Protein AF-A0A517T4F2-F1 (afdb_monomer)

Secondary structure (DSSP, 8-state):
-------------------SS--S--TT-HHHHHHHHHHHSSHHHHHHHHHHHT--EEHHHHHHHHT--HHHHHHHHHHHHHTTSEEEEEETTEEEEEE-TTS-EEEETTEEEEE-SS-EEEEE--

Radius of gyration: 24.42 Å; Cα contacts (8 Å, |Δi|>4): 131; chains: 1; bounding box: 83×46×39 Å

Nearest PDB structures (foldseek):
  1r1u-assembly1_B  TM=9.872E-01  e=1.026E-06  Staphylococcus aureus
  6cda-assembly1_A-2  TM=9.739E-01  e=1.314E-06  Staphylococcus aureus
  4ggg-assembly2_B  TM=9.774E-01  e=2.024E-06  Staphylococcus aureus subsp. aureus N315
  2kko-assembly1_B  TM=8.755E-01  e=6.955E-06  Mycobacterium tuberculosis variant bovis
  2kko-assembly1_A  TM=8.859E-01  e=8.903E-06  Mycobacterium tuberculosis variant bovis

InterPro domains:
  IPR001845 HTH ArsR-type DNA-binding domain [PF01022] (42-88)
  IPR001845 HTH ArsR-type DNA-binding domain [PR00778] (37-52)
  IPR001845 HTH ArsR-type DNA-binding domain [PR00778] (69-84)
  IPR001845 HTH ArsR-type DNA-binding domain [PR00778] (84-99)
  IPR001845 HTH ArsR-type DNA-binding domain [PS50987] (25-118)
  IPR001845 HTH ArsR-type DNA-binding domain [SM00418] (35-113)
  IPR011991 ArsR-like helix-turn-helix domain [cd00090] (37-101)
  IPR036388 Winged helix-like DNA-binding domain superfamily [G3DSA:1.10.10.10] (12-115)
  IPR036390 Winged helix DNA-binding domain superfamily [SSF46785] (34-103)
  IPR051011 Metal-responsive transcriptional regulator [PTHR43132] (28-104)

Foldseek 3Di:
DDDDDDDDDDDDPPDPDPDPDDCPDPLLVVVLVVLQVVLCVDPLLVLLLVVLLVHKDFLVVSCVVVVHDSVVSVVSVVSCVVSQQWDWDDDPPTIIIHGRPQQDQDDDDQWTWGDSPSDIDIDGDD

Structure (mmCIF, N/CA/C/O backbone):
data_AF-A0A517T4F2-F1
#
_entry.id   AF-A0A517T4F2-F1
#
loop_
_atom_site.group_PDB
_atom_site.id
_atom_site.type_symbol
_atom_site.label_atom_id
_atom_site.label_alt_id
_atom_site.label_comp_id
_atom_site.label_asym_id
_atom_site.label_entity_id
_atom_site.label_seq_id
_atom_site.pdbx_PDB_ins_code
_atom_site.Cartn_x
_atom_site.Cartn_y
_atom_site.Cartn_z
_atom_site.occupancy
_atom_site.B_iso_or_equiv
_atom_site.auth_seq_id
_atom_site.auth_comp_id
_atom_site.auth_asym_id
_atom_site.auth_atom_id
_atom_site.pdbx_PDB_model_num
ATOM 1 N N . MET A 1 1 ? 73.090 30.635 6.394 1.00 39.91 1 MET A N 1
ATOM 2 C CA . MET A 1 1 ? 72.248 29.630 7.072 1.00 39.91 1 MET A CA 1
ATOM 3 C C . MET A 1 1 ? 70.925 29.568 6.330 1.00 39.91 1 MET A C 1
AT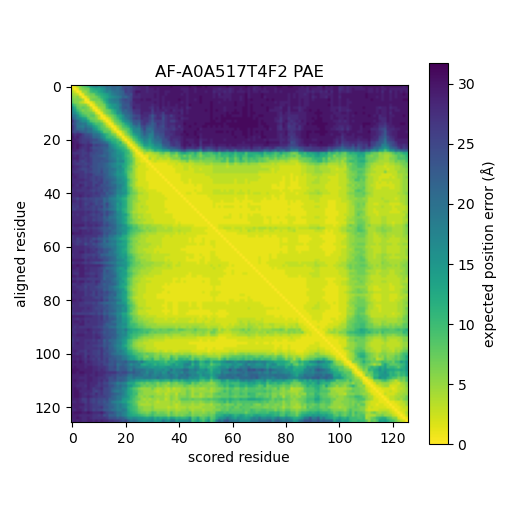OM 5 O O . MET A 1 1 ? 70.065 30.399 6.568 1.00 39.91 1 MET A O 1
ATOM 9 N N . ILE A 1 2 ? 70.825 28.670 5.351 1.00 42.62 2 ILE A N 1
ATOM 10 C CA . ILE A 1 2 ? 69.580 28.374 4.635 1.00 42.62 2 ILE A CA 1
ATOM 11 C C . ILE A 1 2 ? 69.171 27.002 5.149 1.00 42.62 2 ILE A C 1
ATOM 13 O O . ILE A 1 2 ? 69.905 26.033 4.961 1.00 42.62 2 ILE A O 1
ATOM 17 N N . THR A 1 3 ? 68.080 26.953 5.898 1.00 39.47 3 THR A N 1
ATOM 18 C CA . THR A 1 3 ? 67.506 25.715 6.406 1.00 39.47 3 THR A CA 1
ATOM 19 C C . THR A 1 3 ? 66.314 25.313 5.550 1.00 39.47 3 THR A C 1
ATOM 21 O O . THR A 1 3 ? 65.607 26.167 5.017 1.00 39.47 3 THR A O 1
ATOM 24 N N . ASN A 1 4 ? 66.082 23.998 5.560 1.00 36.19 4 ASN A N 1
ATOM 25 C CA . ASN A 1 4 ? 64.806 23.317 5.353 1.00 36.19 4 ASN A CA 1
ATOM 26 C C . ASN A 1 4 ? 64.414 23.047 3.893 1.00 36.19 4 ASN A C 1
ATOM 28 O O . ASN A 1 4 ? 64.558 23.898 3.032 1.00 36.19 4 ASN A O 1
ATOM 32 N N . ASN A 1 5 ? 63.812 21.918 3.531 1.00 37.72 5 ASN A N 1
ATOM 33 C CA . ASN A 1 5 ? 63.580 20.603 4.139 1.00 37.72 5 ASN A CA 1
ATOM 34 C C . ASN A 1 5 ? 62.823 19.839 3.027 1.00 37.72 5 ASN A C 1
ATOM 36 O O . ASN A 1 5 ? 61.906 20.401 2.433 1.00 37.72 5 ASN A O 1
ATOM 40 N N . SER A 1 6 ? 63.177 18.595 2.730 1.00 40.69 6 SER A N 1
ATOM 41 C CA . SER A 1 6 ? 62.290 17.620 2.059 1.00 40.69 6 SER A CA 1
ATOM 42 C C . SER A 1 6 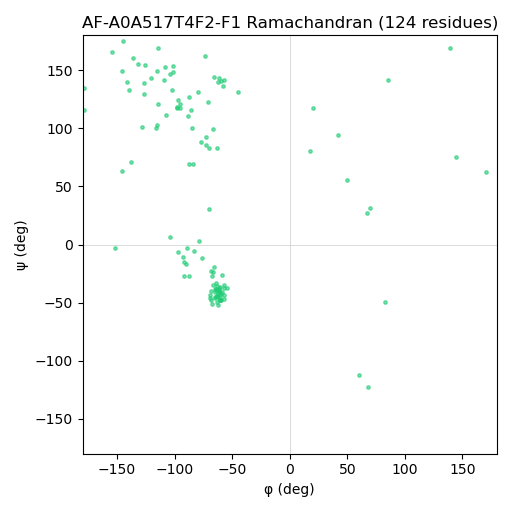? 61.920 16.596 3.147 1.00 40.69 6 SER A C 1
ATOM 44 O O . SER A 1 6 ? 62.758 16.452 4.041 1.00 40.69 6 SER A O 1
ATOM 46 N N . PRO A 1 7 ? 60.777 15.872 3.160 1.00 45.47 7 PRO A N 1
ATOM 47 C CA . PRO A 1 7 ? 59.966 15.425 2.017 1.00 45.47 7 PRO A CA 1
ATOM 48 C C . PRO A 1 7 ? 58.435 15.411 2.282 1.00 45.47 7 PRO A C 1
ATOM 50 O O . PRO A 1 7 ? 57.991 15.629 3.403 1.00 45.47 7 PRO A O 1
ATOM 53 N N . ALA A 1 8 ? 57.622 15.112 1.264 1.00 35.59 8 ALA A N 1
ATOM 54 C CA . ALA A 1 8 ? 56.423 14.265 1.392 1.00 35.59 8 ALA A CA 1
ATOM 55 C C . ALA A 1 8 ? 55.746 14.102 0.026 1.00 35.59 8 ALA A C 1
ATOM 57 O O . ALA A 1 8 ? 55.245 15.059 -0.563 1.00 35.59 8 ALA A O 1
ATOM 58 N N . GLU A 1 9 ? 55.728 12.857 -0.441 1.00 34.06 9 GLU A N 1
ATOM 59 C CA . GLU A 1 9 ? 54.775 12.336 -1.410 1.00 34.06 9 GLU A CA 1
ATOM 60 C C . GLU A 1 9 ? 53.350 12.780 -1.068 1.00 34.06 9 GLU A C 1
ATOM 62 O O . GLU A 1 9 ? 52.880 12.566 0.049 1.00 34.06 9 GLU A O 1
ATOM 67 N N . GLN A 1 10 ? 52.626 13.302 -2.055 1.00 36.50 10 GLN A N 1
ATOM 68 C CA . GLN A 1 10 ? 51.184 13.096 -2.117 1.00 36.50 10 GLN A CA 1
ATOM 69 C C . GLN A 1 10 ? 50.845 12.585 -3.509 1.00 36.50 10 GLN A C 1
ATOM 71 O O . GLN A 1 10 ? 50.846 13.294 -4.514 1.00 36.50 10 GLN A O 1
ATOM 76 N N . SER A 1 11 ? 50.652 11.277 -3.515 1.00 38.50 11 SER A N 1
ATOM 77 C CA . SER A 1 11 ? 50.136 10.441 -4.571 1.00 38.50 11 SER A CA 1
ATOM 78 C C . SER A 1 11 ? 48.719 10.855 -4.989 1.00 38.50 11 SER A C 1
ATOM 80 O O . SER A 1 11 ? 47.875 11.214 -4.175 1.00 38.50 11 SER A O 1
ATOM 82 N N . HIS A 1 12 ? 48.503 10.786 -6.302 1.00 37.78 12 HIS A N 1
ATOM 83 C CA . HIS A 1 12 ? 47.251 10.558 -7.029 1.00 37.78 12 HIS A CA 1
ATOM 84 C C . HIS A 1 12 ? 45.897 10.823 -6.334 1.00 37.78 12 HIS A C 1
ATOM 86 O O . HIS A 1 12 ? 45.454 10.009 -5.523 1.00 37.78 12 HIS A O 1
ATOM 92 N N . PRO A 1 13 ? 45.086 11.772 -6.841 1.00 33.09 13 PRO A N 1
ATOM 93 C CA . PRO A 1 13 ? 43.639 11.644 -6.763 1.00 33.09 13 PRO A CA 1
ATOM 94 C C . PRO A 1 13 ? 43.153 10.638 -7.825 1.00 33.09 13 PRO A C 1
ATOM 96 O O . PRO A 1 13 ? 42.811 10.998 -8.950 1.00 33.09 13 PRO A O 1
ATOM 99 N N . LEU A 1 14 ? 43.109 9.353 -7.469 1.00 40.25 14 LEU A N 1
ATOM 100 C CA . LEU A 1 14 ? 42.218 8.383 -8.111 1.00 40.25 14 LEU A CA 1
ATOM 101 C C . LEU A 1 14 ? 40.860 8.484 -7.414 1.00 40.25 14 LEU A C 1
ATOM 103 O O . LEU A 1 14 ? 40.713 7.953 -6.322 1.00 40.25 14 LEU A O 1
ATOM 107 N N . SER A 1 15 ? 39.895 9.182 -8.019 1.00 47.72 15 SER A N 1
ATOM 108 C CA . SER A 1 15 ? 38.463 8.809 -8.004 1.00 47.72 15 SER A CA 1
ATOM 109 C C . SER A 1 15 ? 37.594 9.935 -8.574 1.00 47.72 15 SER A C 1
ATOM 111 O O . SER A 1 15 ? 36.761 10.499 -7.876 1.00 47.72 15 SER A O 1
ATOM 113 N N . GLN A 1 16 ? 37.773 10.293 -9.847 1.00 50.09 16 GLN A N 1
ATOM 114 C CA . GLN A 1 16 ? 36.741 11.034 -10.590 1.00 50.09 16 GLN A CA 1
ATOM 115 C C . GLN A 1 16 ? 36.729 10.615 -12.059 1.00 50.09 16 GLN A C 1
ATOM 117 O O . GLN A 1 16 ? 36.990 11.409 -12.952 1.00 50.09 16 GLN A O 1
ATOM 122 N N . GLN A 1 17 ? 36.415 9.348 -12.321 1.00 49.38 17 GLN A N 1
ATOM 123 C CA . GLN A 1 17 ? 35.946 8.921 -13.641 1.00 49.38 17 GLN A CA 1
ATOM 124 C C . GLN A 1 17 ? 34.779 7.942 -13.468 1.00 49.38 17 GLN A C 1
ATOM 126 O O . GLN A 1 17 ? 34.893 6.747 -13.718 1.00 49.38 17 GLN A O 1
ATOM 131 N N . LYS A 1 18 ? 33.620 8.458 -13.029 1.00 51.22 18 LYS A N 1
ATOM 132 C CA . LYS A 1 18 ? 32.337 7.778 -13.261 1.00 51.22 18 LYS A CA 1
ATOM 133 C C . LYS A 1 18 ? 31.983 7.937 -14.742 1.00 51.22 18 LYS A C 1
ATOM 135 O O . LYS A 1 18 ? 31.344 8.900 -15.142 1.00 51.22 18 LYS A O 1
ATOM 140 N N . THR A 1 19 ? 32.521 7.013 -15.534 1.00 46.53 19 THR A N 1
ATOM 141 C CA . THR A 1 19 ? 31.979 6.447 -16.781 1.00 46.53 19 THR A CA 1
ATOM 142 C C . THR A 1 19 ? 30.854 7.239 -17.454 1.00 46.53 19 THR A C 1
ATOM 144 O O . THR A 1 19 ? 29.679 6.877 -17.398 1.00 46.53 19 THR A O 1
ATOM 147 N N . ALA A 1 20 ? 31.244 8.277 -18.185 1.00 52.56 20 ALA A N 1
ATOM 148 C CA . ALA A 1 20 ? 30.511 8.755 -19.345 1.00 52.56 20 ALA A CA 1
ATOM 149 C C . ALA A 1 20 ? 30.714 7.745 -20.498 1.00 52.56 20 ALA A C 1
ATOM 151 O O . ALA A 1 20 ? 31.741 7.819 -21.163 1.00 52.56 20 ALA A O 1
ATOM 152 N N . ASN A 1 21 ? 29.807 6.759 -20.650 1.00 49.53 21 ASN A N 1
ATOM 153 C CA . ASN A 1 21 ? 29.505 5.948 -21.866 1.00 49.53 21 ASN A CA 1
ATOM 154 C C . ASN A 1 21 ? 29.143 4.468 -21.584 1.00 49.53 21 ASN A C 1
ATOM 156 O O . ASN A 1 21 ? 29.915 3.568 -21.907 1.00 49.53 21 ASN A O 1
ATOM 160 N N . SER A 1 22 ? 27.933 4.175 -21.083 1.00 55.44 22 SER A N 1
ATOM 161 C CA . SER A 1 22 ? 27.333 2.829 -21.268 1.00 55.44 22 SER A CA 1
ATOM 162 C C . SER A 1 22 ? 25.794 2.752 -21.293 1.00 55.44 22 SER A C 1
ATOM 164 O O . SER A 1 22 ? 25.254 1.681 -21.560 1.00 55.44 22 SER A O 1
ATOM 166 N N . VAL A 1 23 ? 25.047 3.849 -21.092 1.00 57.31 23 VAL A N 1
ATOM 167 C CA . VAL A 1 23 ? 23.566 3.826 -21.093 1.00 57.31 23 VAL A CA 1
ATOM 168 C C . VAL A 1 23 ? 23.012 3.920 -22.520 1.00 57.31 23 VAL A C 1
ATOM 170 O O . VAL A 1 23 ? 22.408 4.910 -22.929 1.00 57.31 23 VAL A O 1
ATOM 173 N N . ALA A 1 24 ? 23.201 2.869 -23.310 1.00 61.09 24 ALA A N 1
ATOM 174 C CA . ALA A 1 24 ? 22.402 2.646 -24.507 1.00 61.09 24 ALA A CA 1
ATOM 175 C C . ALA A 1 24 ? 20.972 2.259 -24.072 1.00 61.09 24 ALA A C 1
ATOM 177 O O . ALA A 1 24 ? 20.662 1.081 -23.966 1.00 61.09 24 ALA A O 1
ATOM 178 N N . LYS A 1 25 ? 20.132 3.267 -23.770 1.00 66.25 25 LYS A N 1
ATOM 179 C CA . LYS A 1 25 ? 18.704 3.179 -23.380 1.00 66.25 25 LYS A CA 1
ATOM 180 C C . LYS A 1 25 ? 18.383 2.035 -22.402 1.00 66.25 25 LYS A C 1
ATOM 182 O O . LYS A 1 25 ? 18.041 0.934 -22.829 1.00 66.25 25 LYS A O 1
ATOM 187 N N . ASP A 1 26 ? 18.373 2.322 -21.100 1.00 84.19 26 ASP A N 1
ATOM 188 C CA . ASP A 1 26 ? 17.759 1.442 -20.093 1.00 84.19 26 ASP A CA 1
ATOM 189 C C . ASP A 1 26 ? 16.241 1.327 -20.336 1.00 84.19 26 ASP A C 1
ATOM 191 O O . ASP A 1 26 ? 15.428 2.055 -19.771 1.00 84.19 26 ASP A O 1
ATOM 195 N N . ARG A 1 27 ? 15.855 0.436 -21.257 1.00 80.12 27 ARG A N 1
ATOM 196 C CA . ARG A 1 27 ? 14.460 0.218 -21.672 1.00 80.12 27 ARG A CA 1
ATOM 197 C C . ARG A 1 27 ? 13.595 -0.361 -20.557 1.00 80.12 27 ARG A C 1
ATOM 199 O O . ARG A 1 27 ? 12.379 -0.301 -20.675 1.00 80.12 27 ARG A O 1
ATOM 206 N N . LEU A 1 28 ? 14.215 -0.953 -19.538 1.00 77.62 28 LEU A N 1
ATOM 207 C CA . LEU A 1 28 ? 13.520 -1.600 -18.431 1.00 77.62 28 LEU A CA 1
ATOM 208 C C . LEU A 1 28 ? 13.379 -0.691 -17.209 1.00 77.62 28 LEU A C 1
ATOM 210 O O . LEU A 1 28 ? 12.699 -1.086 -16.268 1.00 77.62 28 LEU A O 1
ATOM 214 N N . GLN A 1 29 ? 13.999 0.497 -17.215 1.00 86.62 29 GLN A N 1
ATOM 215 C CA . GLN A 1 29 ? 14.050 1.383 -16.048 1.00 86.62 29 GLN A CA 1
ATOM 216 C C . GLN A 1 29 ? 14.497 0.593 -14.808 1.00 86.62 29 GLN A C 1
ATOM 218 O O . GLN A 1 29 ? 13.779 0.484 -13.814 1.00 86.62 29 GLN A O 1
ATOM 223 N N . SER A 1 30 ? 15.658 -0.046 -14.917 1.00 88.44 30 SER A N 1
ATOM 224 C CA . SER A 1 30 ? 16.086 -1.162 -14.073 1.00 88.44 30 SER A CA 1
ATOM 225 C C . SER A 1 30 ? 16.086 -0.820 -12.578 1.00 88.44 30 SER A C 1
ATOM 227 O O . SER A 1 30 ? 15.689 -1.652 -11.765 1.00 88.44 30 SER A O 1
ATOM 229 N N . GLU A 1 31 ? 16.465 0.406 -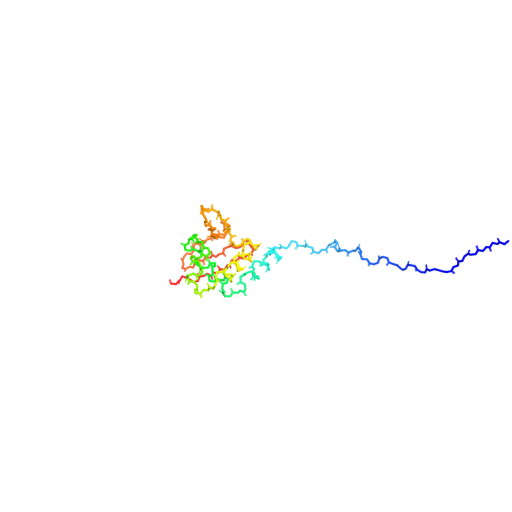12.210 1.00 90.00 31 GLU A N 1
ATOM 230 C CA . GLU A 1 31 ? 16.450 0.883 -10.819 1.00 90.00 31 GLU A CA 1
ATOM 231 C C . GLU A 1 31 ? 15.024 1.013 -10.271 1.00 90.00 31 GLU A C 1
ATOM 233 O O . GLU A 1 31 ? 14.706 0.415 -9.242 1.00 90.00 31 GLU A O 1
ATOM 238 N N . LEU A 1 32 ? 14.145 1.707 -11.004 1.00 87.00 32 LEU A N 1
ATOM 239 C CA . LEU A 1 32 ? 12.728 1.856 -10.656 1.00 87.00 32 LEU A CA 1
ATOM 240 C C . LEU A 1 32 ? 12.051 0.489 -10.526 1.00 87.00 32 LEU A C 1
ATOM 242 O O . LEU A 1 32 ? 11.282 0.238 -9.597 1.00 87.00 32 LEU A O 1
ATOM 246 N N . CYS A 1 33 ? 12.348 -0.416 -11.457 1.00 88.38 33 CYS A N 1
ATOM 247 C CA . CYS A 1 33 ? 11.743 -1.734 -11.446 1.00 88.38 33 CYS A CA 1
ATOM 248 C C . CYS A 1 33 ? 12.229 -2.598 -10.291 1.00 88.38 33 CYS A C 1
ATOM 250 O O . CYS A 1 33 ? 11.422 -3.234 -9.614 1.00 88.38 33 CYS A O 1
ATOM 252 N N . ALA A 1 34 ? 13.532 -2.584 -10.016 1.00 92.12 34 ALA A N 1
ATOM 253 C CA . ALA A 1 34 ? 14.093 -3.288 -8.875 1.00 92.12 34 ALA A CA 1
ATOM 254 C C . ALA A 1 34 ? 13.538 -2.760 -7.543 1.00 92.12 34 ALA A C 1
ATOM 256 O O . ALA A 1 34 ? 13.283 -3.560 -6.643 1.00 92.12 34 ALA A O 1
ATOM 257 N N . GLU A 1 35 ? 13.318 -1.449 -7.414 1.00 91.81 35 GLU A N 1
ATOM 258 C CA . GLU A 1 35 ? 12.712 -0.845 -6.224 1.00 91.81 35 GLU A CA 1
ATOM 259 C C . GLU A 1 35 ? 11.286 -1.361 -5.994 1.00 91.81 35 GLU A C 1
ATOM 261 O O . GLU A 1 35 ? 10.989 -1.899 -4.923 1.00 91.81 35 GLU A O 1
ATOM 266 N N . LYS A 1 36 ? 10.428 -1.293 -7.018 1.00 91.62 36 LYS A N 1
ATOM 267 C CA . LYS A 1 36 ? 9.042 -1.776 -6.925 1.00 91.62 36 LYS A CA 1
ATOM 268 C C . LYS A 1 36 ? 8.973 -3.279 -6.662 1.00 91.62 36 LYS A C 1
ATOM 270 O O . LYS A 1 36 ? 8.238 -3.717 -5.779 1.00 91.62 36 LYS A O 1
ATOM 275 N N . LEU A 1 37 ? 9.780 -4.078 -7.360 1.00 91.69 37 LEU A N 1
ATOM 276 C CA . LEU A 1 37 ? 9.830 -5.529 -7.152 1.00 91.69 37 LEU A CA 1
ATOM 277 C C . LEU A 1 37 ? 10.343 -5.890 -5.753 1.00 91.69 37 LEU A C 1
ATOM 279 O O . LEU A 1 37 ? 9.806 -6.795 -5.120 1.00 91.69 37 LEU A O 1
ATOM 283 N N . ARG A 1 38 ? 11.328 -5.160 -5.218 1.00 94.81 38 ARG A N 1
ATOM 284 C CA . ARG A 1 38 ? 11.803 -5.340 -3.837 1.00 94.81 38 ARG A CA 1
ATOM 285 C C . ARG A 1 38 ? 10.717 -4.987 -2.821 1.00 94.81 38 ARG A C 1
ATOM 287 O O . ARG A 1 38 ? 10.531 -5.709 -1.837 1.00 94.81 38 ARG A O 1
ATOM 294 N N . ALA A 1 39 ? 9.969 -3.916 -3.067 1.00 95.56 39 ALA A N 1
ATOM 295 C CA . ALA A 1 39 ? 8.818 -3.557 -2.252 1.00 95.56 39 ALA A CA 1
ATOM 296 C C . ALA A 1 39 ? 7.675 -4.581 -2.361 1.00 95.56 39 ALA A C 1
ATOM 298 O O . ALA A 1 39 ? 6.921 -4.727 -1.412 1.00 95.56 39 ALA A O 1
ATOM 299 N N . LEU A 1 40 ? 7.572 -5.359 -3.435 1.00 93.31 40 LEU A N 1
ATOM 300 C CA . LEU A 1 40 ? 6.593 -6.448 -3.546 1.00 93.31 40 LEU A CA 1
ATOM 301 C C . LEU A 1 40 ? 7.116 -7.808 -3.077 1.00 93.31 40 LEU A C 1
ATOM 303 O O . LEU A 1 40 ? 6.316 -8.705 -2.854 1.00 93.31 40 LEU A O 1
ATOM 307 N N . GLY A 1 41 ? 8.426 -7.985 -2.907 1.00 94.81 41 GLY A N 1
ATOM 308 C CA . GLY A 1 41 ? 9.065 -9.266 -2.576 1.00 94.81 41 GLY A CA 1
ATOM 309 C C . GLY A 1 41 ? 8.804 -9.802 -1.161 1.00 94.81 41 GLY A C 1
ATOM 310 O O . GLY A 1 41 ? 9.679 -10.445 -0.590 1.00 94.81 41 GLY A O 1
ATOM 311 N N . ASP A 1 42 ? 7.647 -9.509 -0.573 1.00 97.38 42 ASP A N 1
ATOM 312 C CA . ASP A 1 42 ? 7.229 -9.911 0.768 1.00 97.38 42 ASP A CA 1
ATOM 313 C C . ASP A 1 42 ? 5.746 -10.307 0.776 1.00 97.38 42 ASP A C 1
ATOM 315 O O . ASP A 1 42 ? 4.916 -9.563 0.238 1.00 97.38 42 ASP A O 1
ATOM 319 N N . PRO A 1 43 ? 5.387 -11.446 1.394 1.00 96.38 43 PRO A N 1
ATOM 320 C CA . PRO A 1 43 ? 4.015 -11.946 1.374 1.00 96.38 43 PRO A CA 1
ATOM 321 C C . PRO A 1 43 ? 2.986 -10.980 1.969 1.00 96.38 43 PRO A C 1
ATOM 323 O O . PRO A 1 43 ? 1.896 -10.831 1.417 1.00 96.38 43 PRO A O 1
ATOM 326 N N . THR A 1 44 ? 3.313 -10.303 3.071 1.00 97.12 44 THR A N 1
ATOM 327 C CA . THR A 1 44 ? 2.391 -9.374 3.736 1.00 97.12 44 THR A CA 1
ATOM 328 C C . THR A 1 44 ? 2.156 -8.147 2.869 1.00 97.12 44 THR A C 1
ATOM 330 O O . THR A 1 44 ? 1.016 -7.718 2.707 1.00 97.12 44 THR A O 1
ATOM 333 N N . ARG A 1 45 ? 3.201 -7.626 2.217 1.00 97.19 45 ARG A N 1
ATOM 334 C CA . ARG A 1 45 ? 3.062 -6.502 1.277 1.00 97.19 45 ARG A CA 1
ATOM 335 C C . ARG A 1 45 ? 2.216 -6.857 0.055 1.00 97.19 45 ARG A C 1
ATOM 337 O O . ARG A 1 45 ? 1.387 -6.043 -0.344 1.00 97.19 45 ARG A O 1
ATOM 344 N N . ILE A 1 46 ? 2.345 -8.073 -0.481 1.00 94.44 46 ILE A N 1
ATOM 345 C CA . ILE A 1 46 ? 1.465 -8.559 -1.559 1.00 94.44 46 ILE A CA 1
ATOM 346 C C . ILE A 1 46 ? 0.009 -8.625 -1.080 1.00 94.44 46 ILE A C 1
ATOM 348 O O . ILE A 1 46 ? -0.871 -8.135 -1.781 1.00 94.44 46 ILE A O 1
ATOM 352 N N . ARG A 1 47 ? -0.250 -9.162 0.120 1.00 95.31 47 ARG A N 1
ATOM 353 C CA . ARG A 1 47 ? -1.606 -9.230 0.699 1.00 95.31 47 ARG A CA 1
ATOM 354 C C . ARG A 1 47 ? -2.222 -7.845 0.923 1.00 95.31 47 ARG A C 1
ATOM 356 O O . ARG A 1 47 ? -3.408 -7.671 0.672 1.00 95.31 47 ARG A O 1
ATOM 363 N N . ILE A 1 48 ? -1.433 -6.860 1.362 1.00 96.81 48 ILE A N 1
ATOM 364 C CA . ILE A 1 48 ? -1.891 -5.466 1.504 1.00 96.81 48 ILE A CA 1
ATOM 365 C C . ILE A 1 48 ? -2.283 -4.891 0.142 1.00 96.81 48 ILE A C 1
ATOM 367 O O . ILE A 1 48 ? -3.362 -4.319 0.010 1.00 96.81 48 ILE A O 1
ATOM 371 N N . VAL A 1 49 ? -1.418 -5.037 -0.867 1.00 93.88 49 VAL A N 1
ATOM 372 C CA . VAL A 1 49 ? -1.698 -4.554 -2.227 1.00 93.88 49 VAL A CA 1
ATOM 373 C C . VAL A 1 49 ? -2.956 -5.216 -2.777 1.00 93.88 49 VAL A C 1
ATOM 375 O O . VAL A 1 49 ? -3.789 -4.519 -3.342 1.00 93.88 49 VAL A O 1
ATOM 378 N N . ASP A 1 50 ? -3.120 -6.525 -2.573 1.00 91.31 50 ASP A N 1
ATOM 379 C CA . ASP A 1 50 ? -4.309 -7.258 -3.000 1.00 91.31 50 ASP A CA 1
ATOM 380 C C . ASP A 1 50 ? -5.584 -6.723 -2.336 1.00 91.31 50 ASP A C 1
ATOM 382 O O . ASP A 1 50 ? -6.534 -6.370 -3.025 1.00 91.31 50 ASP A O 1
ATOM 386 N N . LEU A 1 51 ? -5.555 -6.534 -1.015 1.00 93.94 51 LEU A N 1
ATOM 387 C CA . LEU A 1 51 ? -6.671 -5.986 -0.245 1.00 93.94 51 LEU A CA 1
ATOM 388 C C . LEU A 1 51 ? -7.068 -4.564 -0.685 1.00 93.94 51 LEU A C 1
ATOM 390 O O . LEU A 1 51 ? -8.248 -4.215 -0.676 1.00 93.94 51 LEU A O 1
ATOM 394 N N . LEU A 1 52 ? -6.093 -3.732 -1.064 1.00 94.06 52 LEU A N 1
ATOM 395 C CA . LEU A 1 52 ? -6.335 -2.364 -1.535 1.00 94.06 52 LEU A CA 1
ATOM 396 C C . LEU A 1 52 ? -6.875 -2.302 -2.972 1.00 94.06 52 LEU A C 1
ATOM 398 O O . LEU A 1 52 ? -7.349 -1.245 -3.393 1.00 94.06 52 LEU A O 1
ATOM 402 N N . ARG A 1 53 ? -6.859 -3.413 -3.725 1.00 88.56 53 ARG A N 1
ATOM 403 C CA . ARG A 1 53 ? -7.540 -3.495 -5.032 1.00 88.56 53 ARG A CA 1
ATOM 404 C C . ARG A 1 53 ? -9.056 -3.430 -4.890 1.00 88.56 53 ARG A C 1
ATOM 406 O O . ARG A 1 53 ? -9.718 -2.960 -5.811 1.00 88.56 53 ARG A O 1
ATOM 413 N N . ASP A 1 54 ? -9.580 -3.862 -3.747 1.00 89.12 54 ASP A N 1
ATOM 414 C CA . ASP A 1 54 ? -11.016 -3.856 -3.456 1.00 89.12 54 ASP A CA 1
ATOM 415 C C . ASP A 1 54 ? -11.514 -2.494 -2.946 1.00 89.12 54 ASP A C 1
ATOM 417 O O . ASP A 1 54 ? -12.714 -2.297 -2.756 1.00 89.12 54 ASP A O 1
ATOM 421 N N . GLY A 1 55 ? -10.604 -1.544 -2.717 1.00 92.12 55 GLY A N 1
ATOM 422 C CA . GLY A 1 55 ? -10.922 -0.183 -2.300 1.00 92.12 55 GLY A CA 1
ATOM 423 C C . GLY A 1 55 ? -9.966 0.358 -1.245 1.00 92.12 55 GLY A C 1
ATOM 424 O O . GLY A 1 55 ? -9.167 -0.371 -0.654 1.00 92.12 55 GLY A O 1
ATOM 425 N N . GLU A 1 56 ? -10.073 1.662 -1.000 1.00 96.12 56 GLU A N 1
ATOM 426 C CA . GLU A 1 56 ? -9.271 2.354 0.003 1.00 96.12 56 GLU A CA 1
ATOM 427 C C . GLU A 1 56 ? -9.598 1.885 1.430 1.00 96.12 56 GLU A C 1
ATOM 429 O O . GLU A 1 56 ? -10.743 1.543 1.735 1.00 96.12 56 GLU A O 1
ATOM 434 N N . LYS A 1 57 ? -8.582 1.825 2.301 1.00 98.12 57 LYS A N 1
ATOM 435 C CA . LYS A 1 57 ? -8.707 1.346 3.688 1.00 98.12 57 LYS A CA 1
ATOM 436 C C . LYS A 1 57 ? -7.774 2.089 4.631 1.00 98.12 57 LYS A C 1
ATOM 438 O O . LYS A 1 57 ? -6.673 2.494 4.262 1.00 98.12 57 LYS A O 1
ATOM 443 N N . SER A 1 58 ? -8.183 2.234 5.881 1.00 98.25 58 SER A N 1
ATOM 444 C CA . SER A 1 58 ? -7.318 2.689 6.965 1.00 98.25 58 SER A CA 1
ATOM 445 C C . SER A 1 58 ? -6.326 1.606 7.404 1.00 98.25 58 SER A C 1
ATOM 447 O O . SER A 1 58 ? -6.520 0.413 7.171 1.00 98.25 58 SER A O 1
ATOM 449 N N . VAL A 1 59 ? -5.264 2.015 8.107 1.00 97.88 59 VAL A N 1
ATOM 450 C CA . VAL A 1 59 ? -4.292 1.073 8.698 1.00 97.88 59 VAL A CA 1
ATOM 451 C C . VAL A 1 59 ? -4.953 0.063 9.645 1.00 97.88 59 VAL A C 1
ATOM 453 O O . VAL A 1 59 ? -4.540 -1.093 9.688 1.00 97.88 59 VAL A O 1
ATOM 456 N N . THR A 1 60 ? -5.988 0.487 10.376 1.00 97.81 60 THR A N 1
ATOM 457 C CA . THR A 1 60 ? -6.732 -0.366 11.309 1.00 97.81 60 THR A CA 1
ATOM 458 C C . THR A 1 60 ? -7.525 -1.425 10.555 1.00 97.81 60 THR A C 1
ATOM 460 O O . THR A 1 60 ? -7.391 -2.601 10.863 1.00 97.81 60 THR A O 1
ATOM 463 N N . GLU A 1 61 ? -8.254 -1.041 9.504 1.00 98.25 61 GLU A N 1
ATOM 464 C CA . GLU A 1 61 ? -9.003 -2.001 8.683 1.00 98.25 61 GLU A CA 1
ATOM 465 C C . GLU A 1 61 ? -8.074 -3.025 8.018 1.00 98.25 61 GLU A C 1
ATOM 467 O O . GLU A 1 61 ? -8.397 -4.209 7.968 1.00 98.25 61 GLU A O 1
ATOM 472 N N . ILE A 1 62 ? -6.903 -2.598 7.532 1.00 98.31 62 ILE A N 1
ATOM 473 C CA . ILE A 1 62 ? -5.907 -3.502 6.933 1.00 98.31 62 ILE A CA 1
ATOM 474 C C . ILE A 1 62 ? -5.358 -4.477 7.984 1.00 98.31 62 ILE A C 1
ATOM 476 O O . ILE A 1 62 ? -5.252 -5.673 7.720 1.00 98.31 62 ILE A O 1
ATOM 480 N N . SER A 1 63 ? -5.027 -3.979 9.176 1.00 98.19 63 SER A N 1
ATOM 481 C CA . SER A 1 63 ? -4.581 -4.793 10.314 1.00 98.19 63 SER A CA 1
ATOM 482 C C . SER A 1 63 ? -5.610 -5.857 10.694 1.00 98.19 63 SER A C 1
A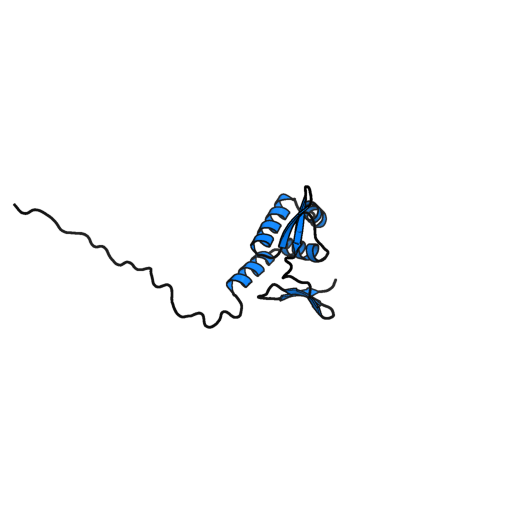TOM 484 O O . SER A 1 63 ? -5.258 -7.034 10.784 1.00 98.19 63 SER A O 1
ATOM 486 N N . GLU A 1 64 ? -6.883 -5.477 10.796 1.00 98.12 64 GLU A N 1
ATOM 487 C CA . GLU A 1 64 ? -7.988 -6.390 11.095 1.00 98.12 64 GLU A CA 1
ATOM 488 C C . GLU A 1 64 ? -8.181 -7.457 10.008 1.00 98.12 64 GLU A C 1
ATOM 490 O O . GLU A 1 64 ? -8.316 -8.636 10.326 1.00 98.12 64 GLU A O 1
ATOM 495 N N . HIS A 1 65 ? -8.137 -7.079 8.724 1.00 97.62 65 HIS A N 1
ATOM 496 C CA . HIS A 1 65 ? -8.294 -8.031 7.615 1.00 97.62 65 HIS A CA 1
ATOM 497 C C . HIS A 1 65 ? -7.141 -9.035 7.523 1.00 97.62 65 HIS A C 1
ATOM 499 O O . HIS A 1 65 ? -7.345 -10.180 7.118 1.00 97.62 65 HIS A O 1
ATOM 505 N N . LEU A 1 66 ? -5.917 -8.612 7.849 1.00 97.19 66 LEU A N 1
ATOM 506 C CA . LEU A 1 66 ? -4.736 -9.463 7.720 1.00 97.19 66 LEU A CA 1
ATOM 507 C C . LEU A 1 66 ? -4.428 -10.277 8.979 1.00 97.19 66 LEU A C 1
ATOM 509 O O . LEU A 1 66 ? -3.686 -11.257 8.862 1.00 97.19 66 LEU A O 1
ATOM 513 N N . GLY A 1 67 ? -5.008 -9.908 10.126 1.00 97.31 67 GLY A N 1
ATOM 514 C CA . GLY A 1 67 ? -4.687 -10.488 11.431 1.00 97.31 67 GLY A CA 1
ATOM 515 C C . GLY A 1 67 ? -3.287 -10.099 11.913 1.00 97.31 67 GLY A C 1
ATOM 516 O O . GLY A 1 67 ? -2.623 -10.894 12.570 1.00 97.31 67 GLY A O 1
ATOM 517 N N . GLU A 1 68 ? -2.823 -8.907 11.535 1.00 97.19 68 GLU A N 1
ATOM 518 C CA . GLU A 1 68 ? -1.461 -8.419 11.775 1.00 97.19 68 GLU A CA 1
ATOM 519 C C . GLU A 1 68 ? -1.474 -7.206 12.701 1.00 97.19 68 GLU A C 1
ATOM 521 O O . GLU A 1 68 ? -2.392 -6.391 12.654 1.00 97.19 68 GLU A O 1
ATOM 526 N N . GLU A 1 69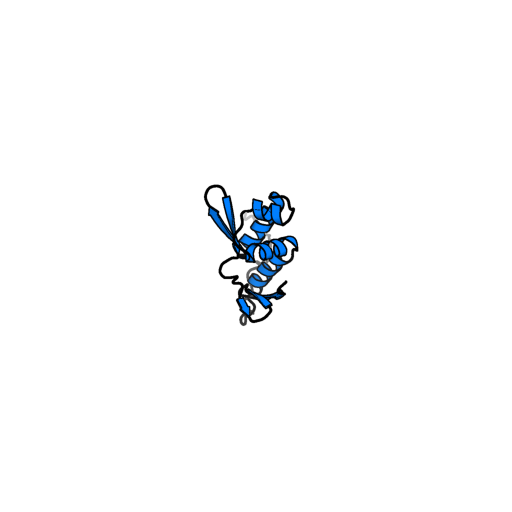 ? -0.420 -7.025 13.493 1.00 97.94 69 GLU A N 1
ATOM 527 C CA . GLU A 1 69 ? -0.274 -5.857 14.365 1.00 97.94 69 GLU A CA 1
ATOM 528 C C . GLU A 1 69 ? -0.201 -4.544 13.566 1.00 97.94 69 GLU A C 1
ATOM 530 O O . GLU A 1 69 ? 0.512 -4.441 12.562 1.00 97.94 69 GLU A O 1
ATOM 535 N N . ILE A 1 70 ? -0.859 -3.489 14.060 1.00 97.69 70 ILE A N 1
ATOM 536 C CA . ILE A 1 70 ? -0.897 -2.167 13.403 1.00 97.69 70 ILE A CA 1
ATOM 537 C C . ILE A 1 70 ? 0.513 -1.627 13.125 1.00 97.69 70 ILE A C 1
ATOM 539 O O . ILE A 1 70 ? 0.745 -1.012 12.083 1.00 97.69 70 ILE A O 1
ATOM 543 N N . VAL A 1 71 ? 1.473 -1.855 14.030 1.00 97.81 71 VAL A N 1
ATOM 544 C CA . VAL A 1 71 ? 2.862 -1.403 13.846 1.00 97.81 71 VAL A CA 1
ATOM 545 C C . VAL A 1 71 ? 3.532 -2.081 12.646 1.00 97.81 71 VAL A C 1
ATOM 547 O O . VAL A 1 71 ? 4.209 -1.403 11.869 1.00 97.81 71 VAL A O 1
ATOM 550 N N . ASN A 1 72 ? 3.277 -3.377 12.435 1.00 97.88 72 ASN A N 1
ATOM 551 C CA . ASN A 1 72 ? 3.802 -4.131 11.296 1.00 97.88 72 ASN A CA 1
ATOM 552 C C . ASN A 1 72 ? 3.147 -3.659 9.998 1.00 97.88 72 ASN A C 1
ATOM 554 O O . ASN A 1 72 ? 3.836 -3.364 9.022 1.00 97.88 72 ASN A O 1
ATOM 558 N N . VAL A 1 73 ? 1.820 -3.502 10.000 1.00 98.31 73 VAL A N 1
ATOM 559 C CA . VAL A 1 73 ? 1.081 -2.995 8.836 1.00 98.31 73 VAL A CA 1
ATOM 560 C C . VAL A 1 73 ? 1.543 -1.589 8.460 1.00 98.31 73 VAL A C 1
ATOM 562 O O . VAL A 1 73 ? 1.813 -1.322 7.292 1.00 98.31 73 VAL A O 1
ATOM 565 N N . SER A 1 74 ? 1.710 -0.698 9.438 1.00 98.12 7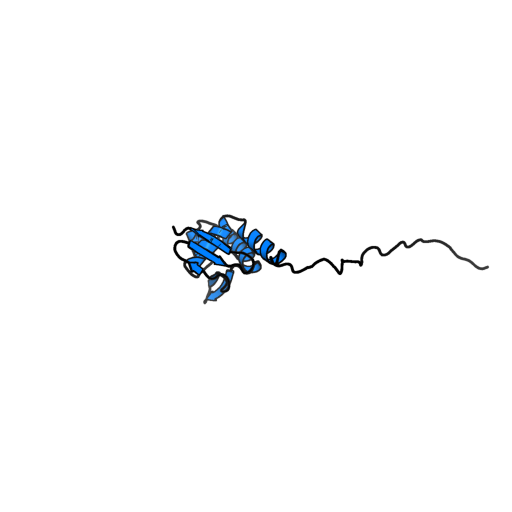4 SER A N 1
ATOM 566 C CA . SER A 1 74 ? 2.218 0.660 9.218 1.00 98.12 74 SER A CA 1
ATOM 567 C C . SER A 1 74 ? 3.629 0.655 8.621 1.00 98.12 74 SER A C 1
ATOM 569 O O . SER A 1 74 ? 3.906 1.397 7.677 1.00 98.12 74 SER A O 1
ATOM 571 N N . HIS A 1 75 ? 4.512 -0.224 9.109 1.00 98.50 75 HIS A N 1
ATOM 572 C CA . HIS A 1 75 ? 5.851 -0.398 8.547 1.00 98.50 75 HIS A CA 1
ATOM 573 C C . HIS A 1 75 ? 5.802 -0.843 7.076 1.00 98.50 75 HIS A C 1
ATOM 575 O O . HIS A 1 75 ? 6.451 -0.241 6.218 1.00 98.50 75 HIS A O 1
ATOM 581 N N . HIS A 1 76 ? 4.984 -1.849 6.765 1.00 98.56 76 HIS A N 1
ATOM 582 C CA . HIS A 1 76 ? 4.794 -2.334 5.400 1.00 98.56 76 HIS A CA 1
ATOM 583 C C . HIS A 1 76 ? 4.197 -1.274 4.467 1.00 98.56 76 HIS A C 1
ATOM 585 O O . HIS A 1 76 ? 4.688 -1.102 3.350 1.00 98.56 76 HIS A O 1
ATOM 591 N N . LEU A 1 77 ? 3.194 -0.523 4.928 1.00 98.44 77 LEU A N 1
ATOM 592 C CA . LEU A 1 77 ? 2.608 0.595 4.187 1.00 98.44 77 LEU A CA 1
ATOM 593 C C . LEU A 1 77 ? 3.623 1.713 3.939 1.00 98.44 77 LEU A C 1
ATOM 595 O O . LEU A 1 77 ? 3.608 2.312 2.869 1.00 98.44 77 LEU A O 1
ATOM 599 N N . GLY A 1 78 ? 4.538 1.968 4.879 1.00 98.25 78 GLY A N 1
ATOM 600 C CA . GLY A 1 78 ? 5.650 2.897 4.682 1.00 98.25 78 GLY A CA 1
ATOM 601 C C . GLY A 1 78 ? 6.557 2.478 3.524 1.00 98.25 78 GLY A C 1
ATOM 602 O O . GLY A 1 78 ? 6.840 3.288 2.644 1.00 98.25 78 GLY A O 1
ATOM 603 N N . ILE A 1 79 ? 6.957 1.203 3.476 1.00 98.31 79 ILE A N 1
ATOM 604 C CA . ILE A 1 79 ? 7.772 0.655 2.377 1.00 98.31 79 ILE A CA 1
ATOM 605 C C . ILE A 1 79 ? 7.039 0.779 1.036 1.00 98.31 79 ILE A C 1
ATOM 607 O O . ILE A 1 79 ? 7.615 1.257 0.061 1.00 98.31 79 ILE A O 1
ATOM 611 N N . LEU A 1 80 ? 5.766 0.375 0.988 1.00 97.06 80 LEU A N 1
ATOM 612 C CA . LEU A 1 80 ? 4.947 0.458 -0.224 1.00 97.06 80 LEU A CA 1
ATOM 613 C C . LEU A 1 80 ? 4.756 1.910 -0.689 1.00 97.06 80 LEU A C 1
ATOM 615 O O . LEU A 1 80 ? 4.811 2.182 -1.886 1.00 97.06 80 LEU A O 1
ATOM 619 N N . PHE A 1 81 ? 4.564 2.842 0.246 1.00 96.69 81 PHE A N 1
ATOM 620 C CA . PHE A 1 81 ? 4.411 4.267 -0.042 1.00 96.69 81 PHE A CA 1
ATOM 621 C C . PHE A 1 81 ? 5.690 4.852 -0.643 1.00 96.69 81 PHE A C 1
ATOM 623 O O . PHE A 1 81 ? 5.635 5.543 -1.656 1.00 96.69 81 PHE A O 1
ATOM 630 N N . HIS A 1 82 ? 6.852 4.540 -0.061 1.00 95.94 82 HIS A N 1
ATOM 631 C CA . HIS A 1 82 ? 8.136 5.013 -0.581 1.00 95.94 82 HIS A CA 1
ATOM 632 C C . HIS A 1 82 ? 8.452 4.462 -1.975 1.00 95.94 82 HIS A C 1
ATOM 634 O O . HIS A 1 82 ? 8.996 5.197 -2.789 1.00 95.94 82 HIS A O 1
ATOM 640 N N . ALA A 1 83 ? 8.027 3.233 -2.278 1.00 93.88 83 ALA A N 1
ATOM 641 C CA . ALA A 1 83 ? 8.153 2.641 -3.609 1.00 93.88 83 ALA A CA 1
ATOM 642 C C . ALA A 1 83 ? 7.094 3.133 -4.625 1.00 93.88 83 ALA A C 1
ATOM 644 O O . ALA A 1 83 ? 7.035 2.629 -5.750 1.00 93.88 83 ALA A O 1
ATOM 645 N N . GLY A 1 84 ? 6.216 4.067 -4.237 1.00 92.69 84 GLY A N 1
ATOM 646 C CA . GLY A 1 84 ? 5.149 4.591 -5.095 1.00 92.69 84 GLY A CA 1
ATOM 647 C C . GLY A 1 84 ? 4.072 3.560 -5.446 1.00 92.69 84 GLY A C 1
ATOM 648 O O . GLY A 1 84 ? 3.472 3.637 -6.516 1.00 92.69 84 GLY A O 1
ATOM 649 N N . LEU A 1 85 ? 3.863 2.556 -4.587 1.00 92.94 85 LEU A N 1
ATOM 650 C CA . LEU A 1 85 ? 2.864 1.501 -4.791 1.00 92.94 85 LEU A CA 1
ATOM 651 C C . LEU A 1 85 ? 1.505 1.831 -4.166 1.00 92.94 85 LEU A C 1
ATOM 653 O O . LEU A 1 85 ? 0.463 1.372 -4.632 1.00 92.94 85 LEU A O 1
ATOM 657 N N . VAL A 1 86 ? 1.514 2.642 -3.115 1.00 95.75 86 VAL A N 1
ATOM 658 C CA . VAL A 1 86 ? 0.311 3.136 -2.448 1.00 95.75 86 VAL A CA 1
ATOM 659 C C . VAL A 1 86 ? 0.430 4.634 -2.246 1.00 95.75 86 VAL A C 1
ATOM 661 O O . VAL A 1 86 ? 1.530 5.175 -2.127 1.00 95.75 86 VAL A O 1
ATOM 664 N N . GLU A 1 87 ? -0.707 5.294 -2.144 1.00 96.44 87 GLU A N 1
ATOM 665 C CA . GLU A 1 87 ? -0.805 6.664 -1.667 1.00 96.44 87 GLU A CA 1
ATOM 666 C C . GLU A 1 87 ? -1.576 6.694 -0.346 1.00 96.44 87 GLU A C 1
ATOM 668 O O . GLU A 1 87 ? -2.137 5.689 0.100 1.00 96.44 87 GLU A O 1
ATOM 673 N N . LYS A 1 88 ? -1.556 7.848 0.323 1.00 96.56 88 LYS A N 1
ATOM 674 C CA . LYS A 1 88 ? -2.311 8.043 1.556 1.00 96.56 88 LYS A CA 1
ATOM 675 C C . LYS A 1 88 ? -2.910 9.431 1.626 1.00 96.56 88 LYS A C 1
ATOM 677 O O . LYS A 1 88 ? -2.249 10.420 1.314 1.00 96.56 88 LYS A O 1
ATOM 682 N N . SER A 1 89 ? -4.135 9.503 2.118 1.00 96.69 89 SER A N 1
ATOM 683 C CA . SER A 1 89 ? -4.847 10.747 2.375 1.00 96.69 89 SER A CA 1
ATOM 684 C C . SER A 1 89 ? -5.323 10.789 3.824 1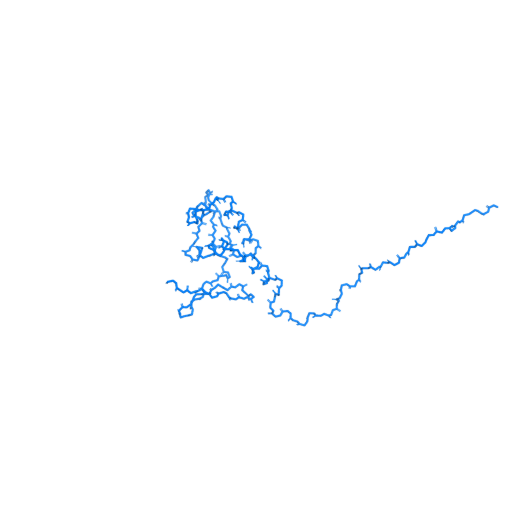.00 96.69 89 SER A C 1
ATOM 686 O O . SER A 1 89 ? -5.483 9.762 4.487 1.00 96.69 89 SER A O 1
ATOM 688 N N . LYS A 1 90 ? -5.509 11.996 4.360 1.00 96.25 90 LYS A N 1
ATOM 689 C CA . LYS A 1 90 ? -6.075 12.171 5.698 1.00 96.25 90 LYS A CA 1
ATOM 690 C C . LYS A 1 90 ? -7.571 12.419 5.569 1.00 96.25 90 LYS A C 1
ATOM 692 O O . LYS A 1 90 ? -7.970 13.444 5.025 1.00 96.25 90 LYS A O 1
ATOM 697 N N . GLN A 1 91 ? -8.377 11.524 6.128 1.00 94.50 91 GLN A N 1
ATOM 698 C CA . GLN A 1 91 ? -9.828 11.667 6.200 1.00 94.50 91 GLN A CA 1
ATOM 699 C C . GLN A 1 91 ? -10.245 11.763 7.672 1.00 94.50 91 GLN A C 1
ATOM 701 O O . GLN A 1 91 ? -10.267 10.784 8.422 1.00 94.50 91 GLN A O 1
ATOM 706 N N . GLY A 1 92 ? -10.495 12.994 8.127 1.00 94.06 92 GLY A N 1
ATOM 707 C CA . GLY A 1 92 ? -10.769 13.286 9.534 1.00 94.06 92 GLY A CA 1
ATOM 708 C C . GLY A 1 92 ? -9.605 12.880 10.446 1.00 94.06 92 GLY A C 1
ATOM 709 O O . GLY A 1 92 ? -8.533 13.492 10.424 1.00 94.06 92 GLY A O 1
ATOM 710 N N . ARG A 1 93 ? -9.829 11.858 11.279 1.00 92.31 93 ARG A N 1
ATOM 711 C CA . ARG A 1 93 ? -8.826 11.315 12.213 1.00 92.31 93 ARG A CA 1
ATOM 712 C C . ARG A 1 93 ? -8.018 10.154 11.634 1.00 92.31 93 ARG A C 1
ATOM 714 O O . ARG A 1 93 ? -7.027 9.767 12.248 1.00 92.31 93 ARG A O 1
ATOM 721 N N . PHE A 1 94 ? -8.427 9.618 10.489 1.00 92.31 94 PHE A N 1
ATOM 722 C CA . PHE A 1 94 ? -7.832 8.428 9.900 1.00 92.31 94 PHE A CA 1
ATOM 723 C C . PHE A 1 94 ? -6.880 8.792 8.764 1.00 92.31 94 PHE A C 1
ATOM 725 O O . PHE A 1 94 ? -7.064 9.787 8.057 1.00 92.31 94 PHE A O 1
ATOM 732 N N . VAL A 1 95 ? -5.850 7.966 8.604 1.00 95.88 95 VAL A N 1
ATOM 733 C CA . VAL A 1 95 ? -5.036 7.926 7.391 1.00 95.88 95 VAL A CA 1
ATOM 734 C C . VAL A 1 95 ? -5.569 6.777 6.556 1.00 95.88 95 VAL A C 1
ATOM 736 O O . VAL A 1 95 ? -5.565 5.634 7.017 1.00 95.88 95 VAL A O 1
ATOM 739 N N . ILE A 1 96 ? -6.049 7.107 5.365 1.00 98.00 96 ILE A N 1
ATOM 740 C CA . ILE A 1 96 ? -6.630 6.176 4.407 1.00 98.00 96 ILE A CA 1
ATOM 741 C C . ILE A 1 96 ? -5.595 5.908 3.324 1.00 98.00 96 ILE A C 1
ATOM 743 O O . ILE A 1 96 ? -4.971 6.847 2.830 1.00 98.00 96 ILE A O 1
ATOM 747 N N . TYR A 1 97 ? -5.397 4.637 2.997 1.00 98.00 97 TYR A N 1
ATOM 748 C CA . TYR A 1 97 ? -4.482 4.163 1.971 1.00 98.00 97 TYR A CA 1
ATOM 749 C C . TYR A 1 97 ? -5.262 3.637 0.772 1.00 98.00 97 TYR A C 1
ATOM 751 O O . TYR A 1 97 ? -6.275 2.958 0.932 1.00 98.00 97 TYR A O 1
ATOM 759 N N . SER A 1 98 ? -4.748 3.913 -0.418 1.00 95.75 98 SER A N 1
ATOM 760 C CA . SER A 1 98 ? -5.243 3.416 -1.703 1.00 95.75 98 SER A CA 1
ATOM 761 C C . SER A 1 98 ? -4.056 2.979 -2.559 1.00 95.75 98 SER A C 1
ATOM 763 O O . SER A 1 98 ? -2.910 3.368 -2.307 1.00 95.75 98 SER A O 1
ATOM 765 N N . LEU A 1 99 ? -4.307 2.146 -3.572 1.00 93.06 99 LEU A N 1
ATOM 766 C CA . LEU A 1 99 ? -3.297 1.899 -4.599 1.00 93.06 99 LEU A CA 1
ATOM 767 C C . LEU A 1 99 ? -2.969 3.200 -5.323 1.00 93.06 99 LEU A C 1
ATOM 769 O O . LEU A 1 99 ? -3.856 4.013 -5.577 1.00 93.06 99 LEU A O 1
ATOM 773 N N . HIS A 1 100 ? -1.695 3.373 -5.673 1.00 90.75 100 HIS A N 1
ATOM 774 C CA . HIS A 1 100 ? -1.287 4.528 -6.459 1.00 90.75 100 HIS A CA 1
ATOM 775 C C . HIS A 1 100 ? -2.071 4.555 -7.790 1.00 90.75 100 HIS A C 1
ATOM 777 O O . HIS A 1 100 ? -2.173 3.506 -8.427 1.00 90.75 100 HIS A O 1
ATOM 783 N N . PRO A 1 101 ? -2.582 5.707 -8.263 1.00 81.56 101 PRO A N 1
ATOM 784 C CA . PRO A 1 101 ? -3.456 5.772 -9.439 1.00 81.56 101 PRO A CA 1
ATOM 785 C C . PRO A 1 101 ? -2.841 5.228 -10.730 1.00 81.56 101 PRO A C 1
ATOM 787 O O . PRO A 1 101 ? -3.560 4.774 -11.610 1.00 81.56 101 PRO A O 1
ATOM 790 N N . GLU A 1 102 ? -1.513 5.259 -10.857 1.00 76.19 102 GLU A N 1
ATOM 791 C CA . GLU A 1 102 ? -0.810 4.650 -11.998 1.00 76.19 102 GLU A CA 1
ATOM 792 C C . GLU A 1 102 ? -0.888 3.116 -11.989 1.00 76.19 102 GLU A C 1
ATOM 794 O O . GLU A 1 102 ? -0.804 2.477 -13.037 1.00 76.19 102 GLU A O 1
ATOM 799 N N . ILE A 1 103 ? -1.119 2.526 -10.816 1.00 73.50 103 ILE A N 1
ATOM 800 C CA . ILE A 1 103 ? -1.329 1.097 -10.608 1.00 73.50 103 ILE A CA 1
ATOM 801 C C . ILE A 1 103 ? -2.815 0.828 -10.788 1.00 73.50 103 ILE A C 1
ATOM 803 O O . ILE A 1 103 ? -3.570 0.548 -9.859 1.00 73.50 103 ILE A O 1
ATOM 807 N N . THR A 1 104 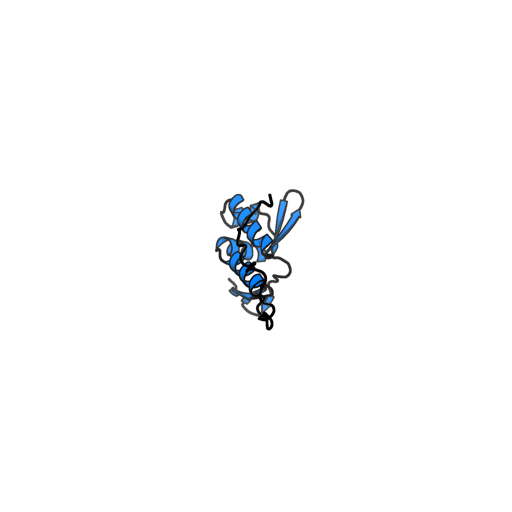? -3.248 0.958 -12.036 1.00 59.97 104 THR A N 1
ATOM 808 C CA . THR A 1 104 ? -4.627 0.661 -12.402 1.00 59.97 104 THR A CA 1
ATOM 809 C C . THR A 1 104 ? -4.813 -0.848 -12.558 1.00 59.97 104 THR A C 1
ATOM 811 O O . THR A 1 104 ? -4.039 -1.492 -13.275 1.00 59.97 104 THR A O 1
ATOM 814 N N . PRO A 1 105 ? -5.849 -1.446 -11.945 1.00 61.03 105 PRO A N 1
ATOM 815 C CA . PRO A 1 105 ? -6.273 -2.784 -12.310 1.00 61.03 105 PRO A CA 1
ATOM 816 C C . PRO A 1 105 ? -6.828 -2.755 -13.739 1.00 61.03 105 PRO A C 1
ATOM 818 O O . PRO A 1 105 ? -7.975 -2.383 -13.985 1.00 61.03 105 PRO A O 1
ATOM 821 N N . ILE A 1 106 ? -6.010 -3.154 -14.712 1.00 59.25 106 ILE A N 1
ATOM 822 C CA . ILE A 1 106 ? -6.462 -3.321 -16.095 1.00 59.25 106 ILE A CA 1
ATOM 823 C C . ILE A 1 106 ? -7.040 -4.729 -16.220 1.00 59.25 106 ILE A C 1
ATOM 825 O O . ILE A 1 106 ? -6.326 -5.725 -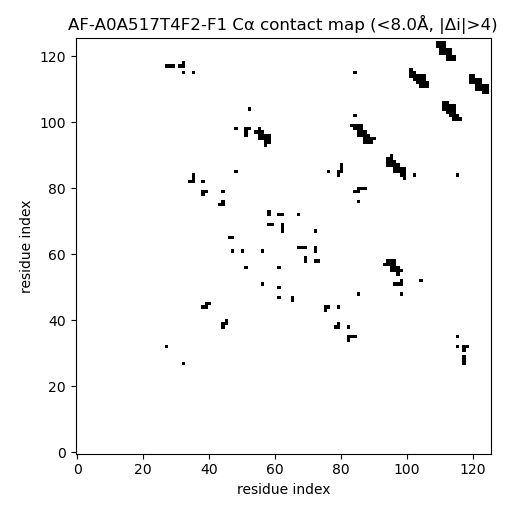16.100 1.00 59.25 106 ILE A O 1
ATOM 829 N N . SER A 1 107 ? -8.340 -4.827 -16.489 1.00 57.44 107 SER A N 1
ATOM 830 C CA . SER A 1 107 ? -8.988 -6.106 -16.787 1.00 57.44 107 SER A CA 1
ATOM 831 C C . SER A 1 107 ? -8.918 -6.400 -18.287 1.00 57.44 107 SER A C 1
ATOM 833 O O . SER A 1 107 ? -9.606 -5.761 -19.081 1.00 57.44 107 SER A O 1
ATOM 835 N N . ARG A 1 108 ? -8.129 -7.403 -18.692 1.00 56.56 108 ARG A N 1
ATOM 836 C CA . ARG A 1 108 ? -8.230 -8.024 -20.025 1.00 56.56 108 ARG A CA 1
ATOM 837 C C . ARG A 1 108 ? -8.670 -9.479 -19.859 1.00 56.56 108 ARG A C 1
ATOM 839 O O . ARG A 1 108 ? -7.887 -10.346 -19.490 1.00 56.56 108 ARG A O 1
ATOM 846 N N . GLY A 1 109 ? -9.944 -9.763 -20.131 1.00 64.19 109 GLY A N 1
ATOM 847 C CA . GLY A 1 109 ? -10.481 -11.128 -20.086 1.00 64.19 109 GLY A CA 1
ATOM 848 C C . GLY A 1 109 ? -10.545 -11.724 -18.670 1.00 64.19 109 GLY A C 1
ATOM 849 O O . GLY A 1 109 ? -11.221 -11.183 -17.790 1.00 64.19 109 GLY A O 1
ATOM 850 N N . LYS A 1 110 ? -9.890 -12.875 -18.454 1.00 59.16 110 LYS A N 1
ATOM 851 C CA . LYS A 1 110 ? -9.942 -13.651 -17.195 1.00 59.16 110 LYS A CA 1
ATOM 852 C C . LYS A 1 110 ? -8.886 -13.257 -16.151 1.00 59.16 110 LYS A C 1
ATOM 854 O O . LYS A 1 110 ? -8.946 -13.777 -15.046 1.00 59.16 110 LYS A O 1
ATOM 859 N N . THR A 1 111 ? -7.986 -12.326 -16.458 1.00 56.97 111 THR A N 1
ATOM 860 C CA . THR A 1 111 ? -6.858 -11.960 -15.585 1.00 56.97 111 THR A CA 1
ATOM 861 C C . THR A 1 111 ? -6.929 -10.479 -15.223 1.00 56.97 111 THR A C 1
ATOM 863 O O . THR A 1 111 ? -7.376 -9.659 -16.032 1.00 56.97 111 THR A O 1
ATOM 866 N N . GLN A 1 112 ? -6.546 -10.143 -13.991 1.00 68.38 112 GLN A N 1
ATOM 867 C CA . GLN A 1 112 ? -6.350 -8.758 -13.565 1.00 68.38 112 GLN A CA 1
ATOM 868 C C . GLN A 1 112 ? -4.855 -8.464 -13.503 1.00 68.38 112 GLN A C 1
ATOM 870 O O . GLN A 1 112 ? -4.064 -9.349 -13.186 1.00 68.38 112 GLN A O 1
ATOM 875 N N . HIS A 1 113 ? -4.461 -7.234 -13.814 1.00 73.38 113 HIS A N 1
ATOM 876 C CA . HIS A 1 113 ? -3.054 -6.859 -13.829 1.00 73.38 113 HIS A CA 1
ATOM 877 C C . HIS A 1 113 ? -2.794 -5.634 -12.966 1.00 73.38 113 HIS A C 1
ATOM 879 O O . HIS A 1 113 ? -3.564 -4.681 -13.031 1.00 73.38 113 HIS A O 1
ATOM 885 N N . LEU A 1 114 ? -1.686 -5.650 -12.227 1.00 76.81 114 LEU A N 1
ATOM 886 C CA . LEU A 1 114 ? -1.117 -4.461 -11.598 1.00 76.81 114 LEU A CA 1
ATOM 887 C C . LEU A 1 114 ? -0.000 -3.943 -12.500 1.00 76.81 114 LEU A C 1
ATOM 889 O O . LEU A 1 114 ? 0.967 -4.663 -12.768 1.00 76.81 114 LEU A O 1
ATOM 893 N N . ASP A 1 115 ? -0.170 -2.730 -13.017 1.00 80.69 115 ASP A N 1
ATOM 894 C CA . ASP A 1 115 ? 0.816 -2.079 -13.875 1.00 80.69 115 ASP A CA 1
ATOM 895 C C . ASP A 1 115 ? 1.709 -1.159 -13.040 1.00 80.69 115 ASP A C 1
ATOM 897 O O . ASP A 1 115 ? 1.232 -0.254 -12.364 1.00 80.69 115 ASP A O 1
ATOM 901 N N . PHE A 1 116 ? 3.014 -1.407 -13.061 1.00 77.81 116 PHE A N 1
ATOM 902 C CA . PHE A 1 116 ? 3.995 -0.635 -12.305 1.00 77.81 116 PHE A CA 1
ATOM 903 C C . PHE A 1 116 ? 4.787 0.334 -13.193 1.00 77.81 116 PHE A C 1
ATOM 905 O O . PHE A 1 116 ? 5.759 0.932 -12.720 1.00 77.81 116 PHE A O 1
ATOM 912 N N . GLY A 1 117 ? 4.422 0.466 -14.471 1.00 77.25 117 GLY A N 1
ATOM 913 C CA . GLY A 1 117 ? 5.136 1.241 -15.487 1.00 77.25 117 GLY A CA 1
ATOM 914 C C . GLY A 1 117 ? 6.308 0.476 -16.110 1.00 77.25 117 GLY A C 1
ATOM 915 O O . GLY A 1 117 ? 6.393 0.368 -17.329 1.00 77.25 117 GLY A O 1
ATOM 916 N N . CYS A 1 118 ? 7.184 -0.111 -15.285 1.00 80.12 118 CYS A N 1
ATOM 917 C CA . CYS A 1 118 ? 8.332 -0.901 -15.757 1.00 80.12 118 CYS A CA 1
ATOM 918 C C . CYS A 1 118 ? 8.002 -2.385 -16.004 1.00 80.12 118 CYS A C 1
ATOM 920 O O . CYS A 1 118 ? 8.670 -3.066 -16.782 1.00 80.12 118 CYS A O 1
ATOM 922 N N . CYS A 1 119 ? 6.999 -2.913 -15.301 1.00 79.00 119 CYS A N 1
ATOM 923 C CA . CYS A 1 119 ? 6.586 -4.307 -15.366 1.00 79.00 119 CYS A CA 1
ATOM 924 C C . CYS A 1 119 ? 5.113 -4.448 -14.976 1.00 79.00 119 CYS A C 1
ATOM 926 O O . CYS A 1 119 ? 4.507 -3.533 -14.416 1.00 79.00 119 CYS A O 1
ATOM 928 N N . ARG A 1 120 ? 4.547 -5.618 -15.277 1.00 83.25 120 ARG A N 1
ATOM 929 C CA . ARG A 1 120 ? 3.156 -5.957 -14.999 1.00 83.25 120 ARG A CA 1
ATOM 930 C C . ARG A 1 120 ? 3.084 -7.264 -14.225 1.00 83.25 120 ARG A C 1
ATOM 932 O O . ARG A 1 120 ? 3.655 -8.258 -14.669 1.00 83.25 120 ARG A O 1
ATOM 939 N N . LEU A 1 121 ? 2.353 -7.269 -13.114 1.00 82.12 121 LEU A N 1
ATOM 940 C CA . LEU A 1 121 ? 2.045 -8.488 -12.367 1.00 82.12 121 LEU A CA 1
ATOM 941 C C . LEU A 1 121 ? 0.658 -8.992 -12.759 1.00 82.12 121 LEU A C 1
ATOM 943 O O . LEU A 1 121 ? -0.320 -8.249 -12.680 1.00 82.12 121 LEU A O 1
ATOM 947 N N . GLU A 1 122 ? 0.578 -10.245 -13.200 1.00 81.19 122 GLU A N 1
ATOM 948 C CA . GLU A 1 122 ? -0.686 -10.917 -13.491 1.00 81.19 122 GLU A CA 1
ATOM 949 C C . GLU A 1 122 ? -1.239 -11.572 -12.226 1.00 81.19 122 GLU A C 1
ATOM 951 O O . GLU A 1 122 ? -0.548 -12.349 -11.570 1.00 81.19 122 GLU A O 1
ATOM 956 N N . VAL A 1 123 ? -2.493 -11.271 -11.900 1.00 76.50 123 VAL A N 1
ATOM 957 C CA . VAL A 1 123 ? -3.204 -11.836 -10.754 1.00 76.50 123 VAL A CA 1
ATOM 958 C C . VAL A 1 123 ? -4.363 -12.690 -11.276 1.00 76.50 123 VAL A C 1
ATOM 960 O O . VAL A 1 123 ? -5.228 -12.171 -12.001 1.00 76.50 123 VAL A O 1
ATOM 963 N N . PRO A 1 124 ? -4.406 -13.996 -10.945 1.00 72.25 124 PRO A N 1
ATOM 964 C CA . PRO A 1 124 ? -5.547 -14.842 -11.268 1.00 72.25 124 PRO A CA 1
ATOM 965 C C . PRO A 1 124 ? -6.826 -14.262 -10.661 1.00 72.25 124 PRO A C 1
ATOM 967 O O . PRO A 1 124 ? -6.812 -13.753 -9.541 1.00 72.25 124 PRO A O 1
ATOM 970 N N . LYS A 1 125 ? -7.948 -14.343 -11.381 1.00 65.44 125 LYS A N 1
ATOM 971 C CA . LYS A 1 125 ? -9.253 -14.110 -10.753 1.00 65.44 125 LYS A CA 1
ATOM 972 C C . LYS A 1 125 ? -9.554 -15.298 -9.834 1.00 65.44 125 LYS A C 1
ATOM 974 O O . LYS A 1 125 ? -9.497 -16.435 -10.305 1.00 65.44 125 LYS A O 1
ATOM 979 N N . GLY A 1 126 ? -9.788 -15.008 -8.552 1.00 60.31 126 GLY A N 1
ATOM 980 C CA . GLY A 1 126 ? -10.310 -15.965 -7.572 1.00 60.31 126 GLY A CA 1
ATOM 981 C C . GLY A 1 126 ? -11.739 -16.383 -7.880 1.00 60.31 126 GLY A C 1
ATOM 982 O O . GLY A 1 126 ? -12.431 -15.623 -8.600 1.00 60.31 126 GLY A O 1
#

Organism: NCBI:txid2528027

Sequence (126 aa):
MITNNSPAEQSHPLSQQKTANSVAKDRLQSELCAEKLRALGDPTRIRIVDLLRDGEKSVTEISEHLGEEIVNVSHHLGILFHAGLVEKSKQGRFVIYSLHPEITPISRGKTQHLDFGCCRLEVPKG

Mean predicted aligned error: 11.48 Å

Solvent-accessible surface area (backbone atoms only — not comparable to full-atom values): 7840 Å² total; per-residue (Å²): 140,87,79,88,82,86,88,80,91,81,80,77,91,85,83,87,78,86,74,91,82,77,83,81,68,71,85,51,44,61,67,65,38,52,46,41,51,59,49,47,73,40,75,67,44,44,53,52,55,56,58,30,72,80,40,68,42,34,58,65,59,51,15,64,75,69,75,45,56,54,70,60,47,52,52,48,50,50,50,28,37,75,51,62,54,28,44,76,47,78,58,91,93,42,55,34,34,33,54,21,81,78,46,43,77,50,75,63,87,76,39,38,28,47,35,69,88,57,53,71,48,83,42,78,65,130

pLDDT: mean 79.81, std 20.73, range [33.09, 98.56]